Protein AF-A0A1I4C879-F1 (afdb_monomer)

Foldseek 3Di:
DDDDDPPPPPPVADPLNAPADPQWDWDDDDQKIWIAGVLRFKIWMWGWDDDDPAIWIAIWIWGDDSPDPDTFTFPPVSPDIHRDSNVNRVVSNVVNVVVVVPDSRPPGDTPPPD

Structure (mmCIF, N/CA/C/O backbone):
data_AF-A0A1I4C879-F1
#
_entry.id   AF-A0A1I4C879-F1
#
loop_
_atom_site.group_PDB
_atom_site.id
_atom_site.type_symbol
_atom_site.label_atom_id
_atom_site.label_alt_id
_atom_site.label_comp_id
_atom_site.label_asym_id
_atom_site.label_entity_id
_atom_site.label_seq_id
_atom_site.pdbx_PDB_ins_code
_atom_site.Cartn_x
_atom_site.Cartn_y
_atom_site.Cartn_z
_atom_site.occupancy
_atom_site.B_iso_or_equiv
_atom_site.auth_seq_id
_atom_site.auth_comp_id
_atom_site.auth_asym_id
_atom_site.auth_atom_id
_atom_site.pdbx_PDB_model_num
ATOM 1 N N . MET A 1 1 ? -6.543 -42.713 15.428 1.00 47.75 1 MET A N 1
ATOM 2 C CA . MET A 1 1 ? -5.516 -41.747 15.873 1.00 47.75 1 MET A CA 1
ATOM 3 C C . MET A 1 1 ? -4.678 -41.466 14.644 1.00 47.75 1 MET A C 1
ATOM 5 O O . MET A 1 1 ? -3.984 -42.374 14.225 1.00 47.75 1 MET A O 1
ATOM 9 N N . THR A 1 2 ? -4.838 -40.366 13.927 1.00 50.00 2 THR A N 1
ATOM 10 C CA . THR A 1 2 ? -5.174 -38.989 14.314 1.00 50.00 2 THR A CA 1
ATOM 11 C C . THR A 1 2 ? -6.251 -38.405 13.388 1.00 50.00 2 THR A C 1
ATOM 13 O O . THR A 1 2 ? -6.220 -38.616 12.180 1.00 50.00 2 THR A O 1
ATOM 16 N N . HIS A 1 3 ? -7.233 -37.721 1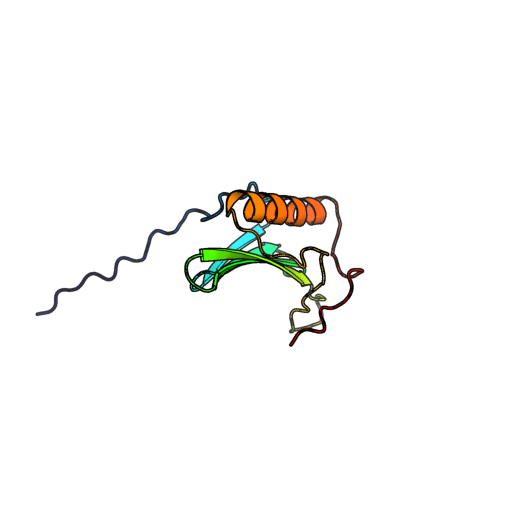3.979 1.00 44.81 3 HIS A N 1
ATOM 17 C CA . HIS A 1 3 ? -7.924 -36.613 13.321 1.00 44.81 3 HIS A CA 1
ATOM 18 C C . HIS A 1 3 ? -6.950 -35.428 13.321 1.00 44.81 3 HIS A C 1
ATOM 20 O O . HIS A 1 3 ? -6.195 -35.302 14.279 1.00 44.81 3 HIS A O 1
ATOM 26 N N . GLU A 1 4 ? -6.972 -34.595 12.288 1.00 45.75 4 GLU A N 1
ATOM 27 C CA . GLU A 1 4 ? -7.376 -33.184 12.386 1.00 45.75 4 GLU A CA 1
ATOM 28 C C . GLU A 1 4 ? -7.074 -32.492 11.054 1.00 45.75 4 GLU A C 1
ATOM 30 O O . GLU A 1 4 ? -5.946 -32.443 10.573 1.00 45.75 4 GLU A O 1
ATOM 35 N N . THR A 1 5 ? -8.166 -32.066 10.431 1.00 51.94 5 THR A N 1
ATOM 36 C CA . THR A 1 5 ? -8.272 -31.123 9.329 1.00 51.94 5 THR A CA 1
ATOM 37 C C . THR A 1 5 ? -7.435 -29.880 9.612 1.00 51.94 5 THR A C 1
ATOM 39 O O . THR A 1 5 ? -7.746 -29.166 10.558 1.00 51.94 5 THR A O 1
ATOM 42 N N . ASP A 1 6 ? -6.460 -29.577 8.761 1.00 43.03 6 ASP A N 1
ATOM 43 C CA . ASP A 1 6 ? -6.126 -28.183 8.486 1.00 43.03 6 ASP A CA 1
ATOM 44 C C . ASP A 1 6 ? -6.591 -27.938 7.059 1.00 43.03 6 ASP A C 1
ATOM 46 O O . ASP A 1 6 ? -6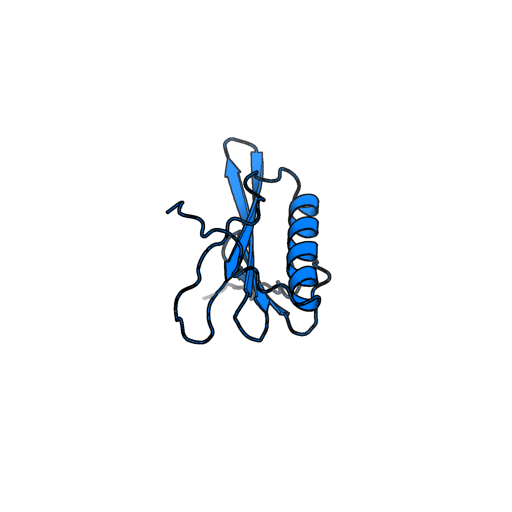.014 -28.421 6.080 1.00 43.03 6 ASP A O 1
ATOM 50 N N . ALA A 1 7 ? -7.788 -27.369 6.980 1.00 46.06 7 ALA A N 1
ATOM 51 C CA . ALA A 1 7 ? -8.338 -26.881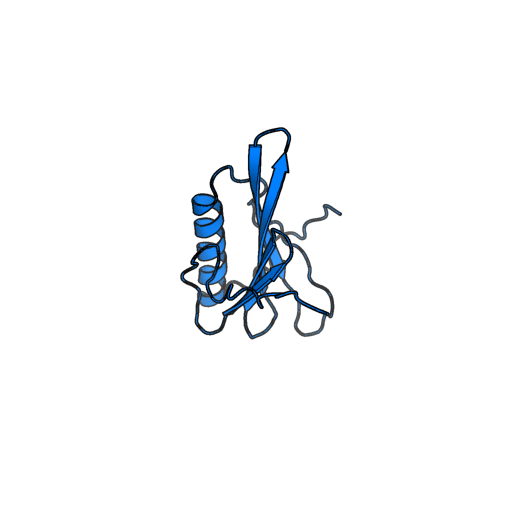 5.743 1.00 46.06 7 ALA A CA 1
ATOM 52 C C . ALA A 1 7 ? -7.312 -25.888 5.208 1.00 46.06 7 ALA A C 1
ATOM 54 O O . ALA A 1 7 ? -7.080 -24.864 5.843 1.00 46.06 7 ALA A O 1
ATOM 55 N N . ALA A 1 8 ? -6.703 -26.197 4.061 1.00 45.19 8 ALA A N 1
ATOM 56 C CA . ALA A 1 8 ? -6.159 -25.148 3.221 1.00 45.19 8 ALA A CA 1
ATOM 57 C C . ALA A 1 8 ? -7.286 -24.124 3.104 1.00 45.19 8 ALA A C 1
ATOM 59 O O . ALA A 1 8 ? -8.347 -24.443 2.568 1.00 45.19 8 ALA A O 1
ATOM 60 N N . ALA A 1 9 ? -7.124 -22.984 3.767 1.00 45.50 9 ALA A N 1
ATOM 61 C CA . ALA A 1 9 ? -8.086 -21.917 3.681 1.00 45.50 9 ALA A CA 1
ATOM 62 C C . ALA A 1 9 ? -8.149 -21.555 2.198 1.00 45.50 9 ALA A C 1
ATOM 64 O O . ALA A 1 9 ? -7.206 -20.982 1.657 1.00 45.50 9 ALA A O 1
ATOM 65 N N . ASP A 1 10 ? -9.231 -21.965 1.539 1.00 44.66 10 ASP A N 1
ATOM 66 C CA . ASP A 1 10 ? -9.715 -21.425 0.274 1.00 44.66 10 ASP A CA 1
ATOM 67 C C . ASP A 1 10 ? -10.029 -19.931 0.487 1.00 44.66 10 ASP A C 1
ATOM 69 O O . ASP A 1 10 ? -11.177 -19.498 0.489 1.00 44.66 10 ASP A O 1
ATOM 73 N N . ALA A 1 11 ? -8.995 -19.130 0.734 1.00 49.91 11 ALA A N 1
ATOM 74 C CA . ALA A 1 11 ? -9.019 -17.685 0.602 1.00 49.91 11 ALA A CA 1
ATOM 75 C C . ALA A 1 11 ? -8.520 -17.367 -0.814 1.00 49.91 11 ALA A C 1
ATOM 77 O O . ALA A 1 11 ? -7.434 -16.830 -1.005 1.00 49.91 11 ALA A O 1
ATOM 78 N N . THR A 1 12 ? -9.264 -17.827 -1.823 1.00 56.38 12 THR A N 1
ATOM 79 C CA . THR A 1 12 ? -8.953 -17.590 -3.247 1.00 56.38 12 THR A CA 1
ATOM 80 C C . THR A 1 12 ? -9.606 -16.310 -3.776 1.00 56.38 12 THR A C 1
ATOM 82 O O . THR A 1 12 ? -9.508 -16.022 -4.963 1.00 56.38 12 THR A O 1
ATOM 85 N N . ASP A 1 13 ? -10.247 -15.535 -2.899 1.00 79.19 13 ASP A N 1
ATOM 86 C CA . ASP A 1 13 ? -10.806 -14.224 -3.212 1.00 79.19 13 ASP A CA 1
ATOM 87 C C . ASP A 1 13 ? -9.987 -13.120 -2.544 1.00 79.19 13 ASP A C 1
ATOM 89 O O . ASP A 1 13 ? -9.386 -13.309 -1.481 1.00 79.19 13 ASP A O 1
ATOM 93 N N . ASP A 1 14 ? -9.914 -11.982 -3.222 1.00 85.94 14 ASP A N 1
ATOM 94 C CA . ASP A 1 14 ? -9.289 -10.776 -2.702 1.00 85.94 14 ASP A CA 1
ATOM 95 C C . ASP A 1 14 ? -10.136 -10.238 -1.538 1.00 85.94 14 ASP A C 1
ATOM 97 O O . ASP A 1 14 ? -11.315 -9.943 -1.736 1.00 85.94 14 ASP A O 1
ATOM 101 N N . PRO A 1 15 ? -9.576 -10.101 -0.322 1.00 90.19 15 PRO A N 1
ATOM 102 C CA . PRO A 1 15 ? -10.323 -9.634 0.846 1.00 90.19 15 PRO A CA 1
ATOM 103 C C . PRO A 1 15 ? -10.869 -8.206 0.718 1.00 90.19 15 PRO A C 1
ATOM 105 O O . PRO A 1 15 ? -11.792 -7.862 1.456 1.00 90.19 15 PRO A O 1
ATOM 108 N N . TYR A 1 16 ? -10.314 -7.387 -0.177 1.00 90.44 16 TYR A N 1
ATOM 109 C CA . TYR A 1 16 ? -10.798 -6.034 -0.451 1.00 90.44 16 TYR A CA 1
ATOM 110 C C . TYR A 1 16 ? -11.481 -5.908 -1.818 1.00 90.44 16 TYR A C 1
ATOM 112 O O . TYR A 1 16 ? -11.908 -4.807 -2.152 1.00 90.44 16 TYR A O 1
ATOM 120 N N . ASP A 1 17 ? -11.603 -7.013 -2.568 1.00 90.62 17 ASP A N 1
ATOM 121 C CA . ASP A 1 17 ? -12.244 -7.090 -3.889 1.00 90.62 17 ASP A CA 1
ATOM 122 C C . ASP A 1 17 ? -11.827 -5.942 -4.827 1.00 90.62 17 ASP A C 1
ATOM 124 O O . ASP A 1 17 ? -12.666 -5.301 -5.458 1.00 90.62 17 ASP A O 1
ATOM 128 N N . LEU A 1 18 ? -10.522 -5.635 -4.880 1.00 89.00 18 LEU A N 1
ATOM 129 C CA . LEU A 1 18 ? -10.028 -4.543 -5.714 1.00 89.00 18 LEU A CA 1
ATOM 130 C C . LEU A 1 18 ? -10.261 -4.877 -7.185 1.00 89.00 18 LEU A C 1
ATOM 132 O O . LEU A 1 18 ? -9.913 -5.974 -7.643 1.00 89.00 18 LEU A O 1
ATOM 136 N N . ASN A 1 19 ? -10.739 -3.899 -7.957 1.00 88.06 19 ASN A N 1
ATOM 137 C CA . ASN A 1 19 ? -10.776 -3.977 -9.412 1.00 88.06 19 ASN A CA 1
ATOM 138 C C . ASN A 1 19 ? -9.362 -3.790 -9.983 1.00 88.06 19 ASN A C 1
ATOM 140 O O . ASN A 1 19 ? -9.042 -2.796 -10.631 1.00 88.06 19 ASN A O 1
ATOM 144 N N . ARG A 1 20 ? -8.489 -4.754 -9.687 1.00 83.69 20 ARG A N 1
ATOM 145 C CA . ARG A 1 20 ? -7.082 -4.721 -10.068 1.00 83.69 20 ARG A CA 1
ATOM 146 C C . ARG A 1 20 ? -6.873 -5.160 -11.525 1.00 83.69 20 ARG A C 1
ATOM 148 O O . ARG A 1 20 ? -7.620 -6.004 -12.034 1.00 83.69 20 ARG A O 1
ATOM 155 N N . PRO A 1 21 ? -5.810 -4.673 -12.174 1.00 85.06 21 PRO A N 1
ATOM 156 C CA . PRO A 1 21 ? -5.413 -5.112 -13.500 1.00 85.06 21 PRO A CA 1
ATOM 157 C C . PRO A 1 21 ? -4.985 -6.577 -13.499 1.00 85.06 21 PRO A C 1
ATOM 159 O O . PRO A 1 21 ? -4.612 -7.136 -12.467 1.00 85.06 21 PRO A O 1
ATOM 162 N N . ASN A 1 22 ? -4.991 -7.203 -14.677 1.00 82.56 22 ASN A N 1
ATOM 163 C CA . ASN A 1 22 ? -4.613 -8.616 -14.800 1.00 82.56 22 ASN A CA 1
ATOM 164 C C . ASN A 1 22 ? -3.129 -8.863 -14.493 1.00 82.56 22 ASN A C 1
ATOM 166 O O . ASN A 1 22 ? -2.788 -9.957 -14.055 1.00 82.56 22 ASN A O 1
ATOM 170 N N . ASP A 1 23 ? -2.280 -7.855 -14.701 1.00 89.00 23 ASP A N 1
ATOM 171 C CA . ASP A 1 23 ? -0.831 -7.897 -14.462 1.00 89.00 23 ASP A CA 1
ATOM 172 C C . ASP A 1 23 ? -0.475 -7.589 -12.991 1.00 89.00 23 ASP A C 1
ATOM 174 O O . ASP A 1 23 ? 0.626 -7.132 -12.680 1.00 89.00 23 ASP A O 1
ATOM 178 N N . TRP A 1 24 ? -1.436 -7.778 -12.077 1.00 93.31 24 TRP A N 1
ATOM 179 C CA . TRP A 1 24 ? -1.258 -7.630 -10.638 1.00 93.31 24 TRP A CA 1
ATOM 180 C C . TRP A 1 24 ? -1.621 -8.910 -9.897 1.00 93.31 24 TRP A C 1
ATOM 182 O O . TRP A 1 24 ? -2.668 -9.533 -10.099 1.00 93.31 24 TRP A O 1
ATOM 192 N N . SER A 1 25 ? -0.770 -9.249 -8.941 1.00 92.62 25 SER A N 1
ATOM 193 C CA . SER A 1 25 ? -0.989 -10.328 -7.989 1.00 92.62 25 SER A CA 1
ATOM 194 C C . SER A 1 25 ? -1.272 -9.764 -6.600 1.00 92.62 25 SER A C 1
ATOM 196 O O . SER A 1 25 ? -0.988 -8.599 -6.313 1.00 92.62 25 SER A O 1
ATOM 198 N N . TYR A 1 26 ? -1.844 -10.590 -5.726 1.00 94.31 26 TYR A N 1
ATOM 199 C CA . TYR A 1 26 ? -2.002 -10.247 -4.320 1.00 94.31 26 TYR A CA 1
ATOM 200 C C . TYR A 1 26 ? -1.586 -11.409 -3.421 1.00 94.31 26 TYR A C 1
ATOM 202 O O . TYR A 1 26 ? -1.700 -12.581 -3.786 1.00 94.31 26 TYR A O 1
ATOM 210 N N . ALA A 1 27 ? -1.110 -11.069 -2.231 1.00 92.94 27 ALA A N 1
ATOM 211 C CA . ALA A 1 27 ? -0.790 -12.007 -1.170 1.00 92.94 27 ALA A CA 1
ATOM 212 C C . ALA A 1 27 ? -1.387 -11.516 0.148 1.00 92.94 27 ALA A C 1
ATOM 214 O O . ALA A 1 27 ? -1.353 -10.323 0.453 1.00 92.94 27 ALA A O 1
ATOM 215 N N . VAL A 1 28 ? -1.912 -12.449 0.938 1.00 92.31 28 VAL A N 1
ATOM 216 C CA . VAL A 1 28 ? -2.471 -12.183 2.266 1.00 92.31 28 VAL A CA 1
ATOM 217 C C . VAL A 1 28 ? -1.520 -12.749 3.318 1.00 92.31 28 VAL A C 1
ATOM 219 O O . VAL A 1 28 ? -1.144 -13.918 3.244 1.00 92.31 28 VAL A O 1
ATOM 222 N N . ASP A 1 29 ? -1.142 -11.927 4.293 1.00 87.56 29 ASP A N 1
ATOM 223 C CA . ASP A 1 29 ? -0.240 -12.262 5.396 1.00 87.56 29 ASP A CA 1
ATOM 224 C C . ASP A 1 29 ? -0.734 -11.600 6.692 1.00 87.56 29 ASP A C 1
ATOM 226 O O . ASP A 1 29 ? -0.690 -10.383 6.814 1.00 87.56 29 ASP A O 1
ATOM 230 N N . ASP A 1 30 ? -1.261 -12.393 7.629 1.00 83.81 30 ASP A N 1
ATOM 231 C CA . ASP A 1 30 ? -1.675 -12.009 8.997 1.00 83.81 30 ASP A CA 1
ATOM 232 C C . ASP A 1 30 ? -2.211 -10.563 9.169 1.00 83.81 30 ASP A C 1
ATOM 234 O O . ASP A 1 30 ? -1.620 -9.720 9.842 1.00 83.81 30 ASP A O 1
ATOM 238 N N . GLY A 1 31 ? -3.350 -10.255 8.533 1.00 85.06 31 GLY A N 1
ATOM 239 C CA . GLY A 1 31 ? -3.992 -8.930 8.616 1.00 85.06 31 GLY A CA 1
ATOM 240 C C . GLY A 1 31 ? -3.415 -7.875 7.665 1.00 85.06 31 GLY A C 1
ATOM 241 O O . GLY A 1 31 ? -3.851 -6.725 7.671 1.00 85.06 31 GLY A O 1
ATOM 242 N N . ARG A 1 32 ? -2.463 -8.253 6.813 1.00 92.44 32 ARG A N 1
ATOM 243 C CA . ARG A 1 32 ? -1.933 -7.450 5.715 1.00 92.44 32 ARG A CA 1
ATOM 244 C C . ARG A 1 32 ? -2.250 -8.100 4.378 1.00 92.44 32 ARG A C 1
ATOM 246 O O . ARG A 1 32 ? -2.148 -9.310 4.211 1.00 92.44 32 ARG A O 1
ATOM 253 N N . VAL A 1 33 ? -2.576 -7.270 3.402 1.00 95.00 33 VAL A N 1
ATOM 254 C CA . VAL A 1 33 ? -2.767 -7.668 2.011 1.00 95.00 33 VAL A CA 1
ATOM 255 C C . VAL A 1 33 ? -1.825 -6.836 1.170 1.00 95.00 33 VAL A C 1
ATOM 257 O O . VAL A 1 33 ? -1.777 -5.615 1.316 1.00 95.00 33 VAL A O 1
ATOM 260 N N . VAL A 1 34 ? -1.018 -7.498 0.352 1.00 95.06 34 VAL A N 1
ATOM 261 C CA . VAL A 1 34 ? -0.013 -6.873 -0.506 1.00 95.06 34 VAL A CA 1
ATOM 262 C C . VAL A 1 34 ? -0.392 -7.146 -1.946 1.00 95.06 34 VAL A C 1
ATOM 264 O O . VAL A 1 34 ? -0.437 -8.302 -2.347 1.00 95.06 34 VAL A O 1
ATOM 267 N N . TYR A 1 35 ? -0.620 -6.084 -2.700 1.00 94.62 35 TYR A N 1
ATOM 268 C CA . TYR A 1 35 ? -0.772 -6.085 -4.145 1.00 94.62 35 TYR A CA 1
ATOM 269 C C . TYR A 1 35 ? 0.571 -5.743 -4.773 1.00 94.62 35 TYR A C 1
ATOM 271 O O . TYR A 1 35 ? 1.255 -4.824 -4.319 1.00 94.62 35 TYR A O 1
ATOM 279 N N . GLU A 1 36 ? 0.957 -6.483 -5.800 1.00 94.69 36 GLU A N 1
ATOM 280 C CA . GLU A 1 36 ? 2.234 -6.333 -6.491 1.00 94.69 36 GLU A CA 1
ATOM 281 C C . GLU A 1 36 ? 2.015 -6.442 -7.993 1.00 94.69 36 GLU A C 1
ATOM 283 O O . GLU A 1 36 ? 1.339 -7.369 -8.446 1.00 94.69 36 GLU A O 1
ATOM 288 N N . ASN A 1 37 ? 2.596 -5.512 -8.749 1.00 93.25 37 ASN A N 1
ATOM 289 C CA . ASN A 1 37 ? 2.599 -5.596 -10.204 1.00 93.25 37 ASN A CA 1
ATOM 290 C C . ASN A 1 37 ? 3.567 -6.687 -10.691 1.00 93.25 37 ASN A C 1
ATOM 292 O O . ASN A 1 37 ? 4.560 -6.989 -10.029 1.00 93.25 37 ASN A O 1
ATOM 296 N N . ASP A 1 38 ? 3.323 -7.247 -11.871 1.00 91.38 38 ASP A N 1
ATOM 297 C CA . ASP A 1 38 ? 4.120 -8.352 -12.423 1.00 91.38 38 ASP A CA 1
ATOM 298 C C . ASP A 1 38 ? 5.594 -7.990 -12.675 1.00 91.38 38 ASP A C 1
ATOM 300 O O . ASP A 1 38 ? 6.473 -8.846 -12.546 1.00 91.38 38 ASP A O 1
ATOM 304 N N . ASP A 1 39 ? 5.893 -6.718 -12.964 1.00 87.94 39 ASP A N 1
ATOM 305 C CA . ASP A 1 39 ? 7.275 -6.229 -13.082 1.00 87.94 39 ASP A CA 1
ATOM 306 C C . ASP A 1 39 ? 7.996 -6.152 -11.722 1.00 87.94 39 ASP A C 1
ATOM 308 O O . ASP A 1 39 ? 9.213 -5.963 -11.663 1.00 87.94 39 ASP A O 1
ATOM 312 N N . ALA A 1 40 ? 7.260 -6.315 -10.618 1.00 88.56 40 ALA A N 1
ATOM 313 C CA . ALA A 1 40 ? 7.747 -6.256 -9.248 1.00 88.56 40 ALA A CA 1
ATOM 314 C C . ALA A 1 40 ? 8.528 -4.961 -8.953 1.00 88.56 40 ALA A C 1
ATOM 316 O O . ALA A 1 40 ? 9.580 -4.977 -8.295 1.00 88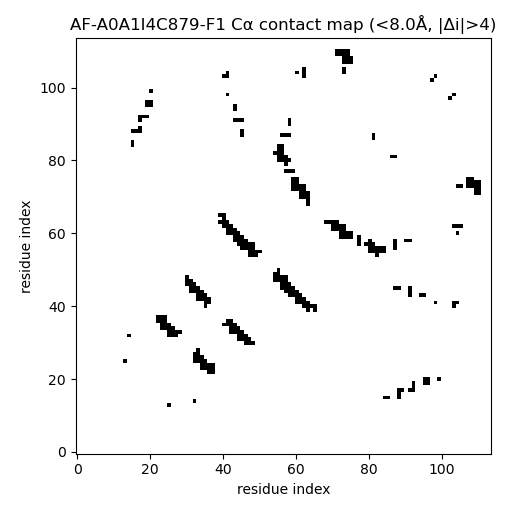.56 40 ALA A O 1
ATOM 317 N N . THR A 1 41 ? 7.990 -3.841 -9.436 1.00 91.44 41 THR A N 1
ATOM 318 C CA . THR A 1 41 ? 8.509 -2.479 -9.245 1.00 91.44 41 THR A CA 1
ATOM 319 C C . THR A 1 41 ? 7.659 -1.668 -8.274 1.00 91.44 41 THR A C 1
ATOM 321 O O . THR A 1 41 ? 8.193 -0.814 -7.568 1.00 91.44 41 THR A O 1
ATOM 324 N N . VAL A 1 42 ? 6.360 -1.965 -8.167 1.00 93.50 42 VAL A N 1
ATOM 325 C CA . VAL A 1 42 ? 5.418 -1.289 -7.270 1.00 93.50 42 VAL A CA 1
ATOM 326 C C . VAL A 1 42 ? 4.657 -2.311 -6.431 1.00 93.50 42 VAL A C 1
ATOM 328 O O . VAL A 1 42 ? 4.175 -3.335 -6.915 1.00 93.50 42 VAL A O 1
ATOM 331 N N . ARG A 1 43 ? 4.525 -2.006 -5.140 1.00 94.62 43 ARG A N 1
ATOM 332 C CA . ARG A 1 43 ? 3.647 -2.708 -4.208 1.00 94.62 43 ARG A CA 1
ATOM 333 C C . ARG A 1 43 ? 2.730 -1.732 -3.509 1.00 94.62 43 ARG A C 1
ATOM 335 O O . ARG A 1 43 ? 3.186 -0.723 -2.977 1.00 94.62 43 ARG A O 1
ATOM 342 N N . VAL A 1 44 ? 1.464 -2.096 -3.411 1.00 93.62 44 VAL A N 1
ATOM 343 C CA . VAL A 1 44 ? 0.485 -1.418 -2.565 1.00 93.62 44 VAL A CA 1
ATOM 344 C C . VAL A 1 44 ? 0.103 -2.386 -1.462 1.00 93.62 44 VAL A C 1
ATOM 346 O O . VAL A 1 44 ? -0.162 -3.550 -1.737 1.00 93.62 44 VAL A O 1
ATOM 349 N N . SER A 1 45 ? 0.095 -1.962 -0.202 1.00 93.88 45 SER A N 1
ATOM 350 C CA . SER A 1 45 ? -0.369 -2.840 0.872 1.00 93.88 45 SER A CA 1
ATOM 351 C C . SER A 1 45 ? -1.388 -2.185 1.772 1.00 93.88 45 SER A C 1
ATOM 353 O O . SER A 1 45 ? -1.159 -1.074 2.244 1.00 93.88 45 SER A O 1
ATOM 355 N N . ILE A 1 46 ? -2.443 -2.930 2.075 1.00 94.25 46 ILE A N 1
ATOM 356 C CA . ILE A 1 46 ? -3.436 -2.586 3.083 1.00 94.25 46 ILE A CA 1
ATOM 357 C C . ILE A 1 46 ? -3.108 -3.403 4.331 1.00 94.25 46 ILE A C 1
ATOM 359 O O . ILE A 1 46 ? -3.003 -4.624 4.258 1.00 94.25 46 ILE A O 1
ATOM 363 N N . THR A 1 47 ? -2.920 -2.748 5.474 1.00 93.31 47 THR A N 1
ATOM 364 C CA . THR A 1 47 ? -2.702 -3.437 6.758 1.00 93.31 47 THR A CA 1
ATOM 365 C C . THR A 1 47 ? -3.792 -3.040 7.720 1.00 93.31 47 THR A C 1
ATOM 367 O O . THR A 1 47 ? -3.956 -1.861 8.036 1.00 93.31 47 THR A O 1
ATOM 370 N N . GLU A 1 48 ? -4.497 -4.045 8.212 1.00 93.25 48 GLU A N 1
ATOM 371 C CA . GLU A 1 48 ? -5.403 -3.938 9.334 1.00 93.25 48 GLU A CA 1
ATOM 372 C C . GLU A 1 48 ? -4.611 -3.898 10.643 1.00 93.25 48 GLU A C 1
ATOM 374 O O . GLU A 1 48 ? -3.719 -4.709 10.896 1.00 93.25 48 GLU A O 1
ATOM 379 N N . PHE A 1 49 ? -4.950 -2.957 11.516 1.00 90.88 49 PHE A N 1
ATOM 380 C CA . PHE A 1 49 ? -4.414 -2.922 12.864 1.00 90.88 49 PHE A CA 1
ATOM 381 C C . PHE A 1 49 ? -5.461 -2.440 13.860 1.00 90.88 49 PHE A C 1
ATOM 383 O O . PHE A 1 49 ? -6.299 -1.581 13.591 1.00 90.88 49 PHE A O 1
ATOM 390 N N . SER A 1 50 ? -5.389 -2.978 15.071 1.00 91.44 50 SER A N 1
ATOM 391 C CA . SER A 1 50 ? -6.258 -2.563 16.168 1.00 91.44 50 SER A CA 1
ATOM 392 C C . SER A 1 50 ? -5.568 -1.519 17.037 1.00 91.44 50 SER A C 1
ATOM 394 O O . SER A 1 50 ? -4.439 -1.710 17.491 1.00 91.44 50 SER A O 1
ATOM 396 N N . ARG A 1 51 ? -6.273 -0.431 17.352 1.00 86.81 51 ARG A N 1
ATOM 397 C CA . ARG A 1 51 ? -5.836 0.556 18.345 1.00 86.81 51 ARG A CA 1
ATOM 398 C C . ARG A 1 51 ? -6.965 0.805 19.341 1.00 86.81 51 ARG A C 1
ATOM 400 O O . ARG A 1 51 ? -8.036 1.295 18.996 1.00 86.81 51 ARG A O 1
ATOM 407 N N . HIS A 1 52 ? -6.708 0.494 20.610 1.00 90.06 52 HIS A N 1
ATOM 408 C CA . HIS A 1 52 ? -7.727 0.458 21.667 1.00 90.06 52 HIS A CA 1
ATOM 409 C C . HIS A 1 52 ? -8.860 -0.540 21.355 1.00 90.06 52 HIS A C 1
ATOM 411 O O . HIS A 1 52 ? -8.612 -1.739 21.354 1.00 90.06 52 HIS A O 1
ATOM 417 N N . LEU A 1 53 ? -10.090 -0.059 21.140 1.00 92.25 53 LEU A N 1
ATOM 418 C CA . LEU A 1 53 ? -11.290 -0.862 20.852 1.00 92.25 53 LEU A CA 1
ATOM 419 C C . LEU A 1 53 ? -11.795 -0.643 19.416 1.00 92.25 53 LEU A C 1
ATOM 421 O O . LEU A 1 53 ? -12.973 -0.852 19.139 1.00 92.25 53 LEU A O 1
ATOM 425 N N . GLN A 1 54 ? -10.937 -0.129 18.536 1.00 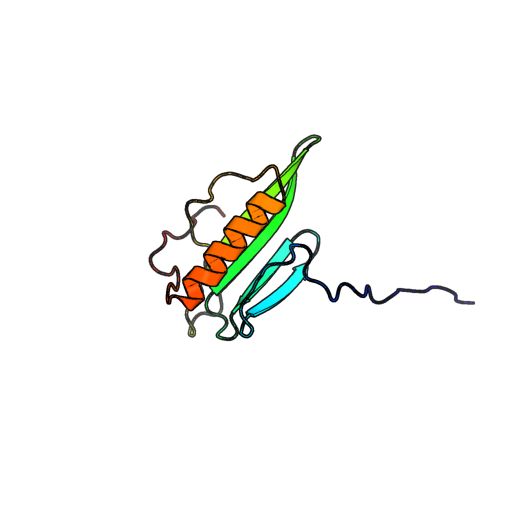91.81 54 GLN A N 1
ATOM 426 C CA . GLN A 1 54 ? -11.271 0.193 17.153 1.00 91.81 54 GLN A CA 1
ATOM 427 C C . GLN A 1 54 ? -10.236 -0.430 16.219 1.00 91.81 54 GLN A C 1
ATOM 429 O O . GLN A 1 54 ? -9.048 -0.489 16.553 1.00 91.81 54 GLN A O 1
ATOM 434 N N . VAL A 1 55 ? -10.717 -0.890 15.070 1.00 92.38 55 VAL A N 1
ATOM 435 C CA . VAL A 1 55 ? -9.904 -1.386 13.960 1.00 92.38 55 VAL A CA 1
ATOM 436 C C . VAL A 1 55 ? -9.677 -0.235 12.988 1.00 92.38 55 VAL A C 1
ATOM 438 O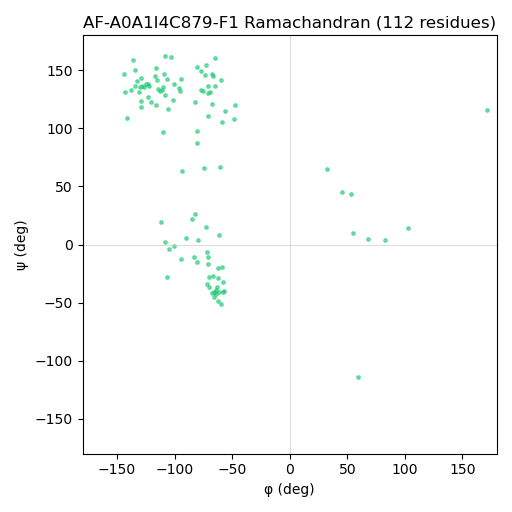 O . VAL A 1 55 ? -10.550 0.617 12.811 1.00 92.38 55 VAL A O 1
ATOM 441 N N . TYR A 1 56 ? -8.480 -0.194 12.424 1.00 92.50 56 TYR A N 1
ATOM 442 C CA . TYR A 1 56 ? -8.038 0.794 11.461 1.00 92.50 56 TYR A CA 1
ATOM 443 C C . TYR A 1 56 ? -7.296 0.098 10.329 1.00 92.50 56 TYR A C 1
ATOM 445 O O . TYR A 1 56 ? -6.746 -0.987 10.513 1.00 92.50 56 TYR A O 1
ATOM 453 N N . TRP A 1 57 ? -7.221 0.776 9.192 1.00 94.12 57 TRP A N 1
ATOM 454 C CA . TRP A 1 57 ? -6.452 0.327 8.042 1.00 94.12 57 TRP A CA 1
ATOM 455 C C . TRP A 1 57 ? -5.445 1.402 7.658 1.00 94.12 57 TRP A C 1
ATOM 457 O O . TRP A 1 57 ? -5.759 2.591 7.695 1.00 94.12 57 TRP A O 1
ATOM 467 N N . TRP A 1 58 ? -4.222 1.007 7.320 1.00 92.25 58 TRP A N 1
ATOM 468 C CA . TRP A 1 58 ? -3.307 1.880 6.581 1.00 92.25 58 TRP A CA 1
ATOM 469 C C . TRP A 1 58 ? -3.256 1.442 5.121 1.00 92.25 58 TRP A C 1
ATOM 471 O O . TRP A 1 58 ? -3.608 0.303 4.807 1.00 92.25 58 TRP A O 1
ATOM 481 N N . VAL A 1 59 ? -2.802 2.326 4.243 1.00 92.50 59 VAL A N 1
ATOM 482 C CA . VAL A 1 59 ? -2.443 1.971 2.872 1.00 92.50 59 VAL A CA 1
ATOM 483 C C . VAL A 1 59 ? -1.053 2.526 2.616 1.00 92.50 59 VAL A C 1
ATOM 485 O O . VAL A 1 59 ? -0.813 3.720 2.783 1.00 92.50 59 VAL A O 1
ATOM 488 N N . ASP A 1 60 ? -0.141 1.644 2.238 1.00 92.12 60 ASP A N 1
ATOM 489 C CA . ASP A 1 60 ? 1.249 1.975 1.961 1.00 92.12 60 ASP A CA 1
ATOM 490 C C . ASP A 1 60 ? 1.593 1.685 0.506 1.00 92.12 60 ASP A C 1
ATOM 492 O O . ASP A 1 60 ? 1.166 0.668 -0.042 1.00 92.12 60 ASP A O 1
ATOM 496 N N . VAL A 1 61 ? 2.454 2.523 -0.070 1.00 92.75 61 VAL A N 1
ATOM 497 C CA . VAL A 1 61 ? 3.076 2.291 -1.376 1.00 92.75 61 VAL A CA 1
ATOM 498 C C . VAL A 1 61 ? 4.552 1.995 -1.170 1.00 92.75 61 VAL A C 1
ATOM 500 O O . VAL A 1 61 ? 5.239 2.682 -0.411 1.00 92.75 61 VAL A O 1
ATOM 503 N N . PHE A 1 62 ? 5.056 0.983 -1.860 1.00 92.25 62 PHE A N 1
ATOM 504 C CA . PHE A 1 62 ? 6.469 0.664 -1.928 1.00 92.25 62 PHE A CA 1
ATOM 505 C C . PHE A 1 62 ? 6.896 0.626 -3.383 1.00 92.25 62 PHE A C 1
ATOM 507 O O . PHE A 1 62 ? 6.210 0.051 -4.220 1.00 92.25 62 PHE A O 1
ATOM 514 N N . THR A 1 63 ? 8.061 1.187 -3.659 1.00 92.69 63 THR A N 1
ATOM 515 C CA . THR A 1 63 ? 8.697 1.100 -4.971 1.00 92.69 63 THR A CA 1
ATOM 516 C C . THR A 1 63 ? 10.003 0.351 -4.839 1.00 92.69 63 THR A C 1
ATOM 518 O O . THR A 1 63 ? 10.667 0.432 -3.799 1.00 92.69 63 THR A O 1
ATOM 521 N N . ARG A 1 64 ? 10.419 -0.305 -5.906 1.00 90.44 64 ARG A N 1
ATOM 522 C CA . ARG A 1 64 ? 11.718 -0.947 -6.007 1.00 90.44 64 ARG A CA 1
ATOM 523 C C . ARG A 1 64 ? 12.235 -0.773 -7.426 1.00 90.44 64 ARG A C 1
ATOM 525 O O . ARG A 1 64 ? 11.507 -1.037 -8.377 1.00 90.44 64 ARG A O 1
ATOM 532 N N . ASP A 1 65 ? 13.483 -0.343 -7.547 1.00 84.75 65 ASP A N 1
ATOM 533 C CA . ASP A 1 65 ? 14.199 -0.385 -8.818 1.00 84.75 65 ASP A CA 1
ATOM 534 C C . ASP A 1 65 ? 14.454 -1.842 -9.222 1.00 84.75 65 ASP A C 1
ATOM 536 O O . ASP A 1 65 ? 14.731 -2.688 -8.373 1.00 84.75 65 ASP A O 1
ATOM 540 N N . ASP A 1 66 ? 14.449 -2.146 -10.519 1.00 73.62 66 ASP A N 1
ATOM 541 C CA . ASP A 1 66 ? 14.711 -3.500 -11.036 1.00 73.62 66 ASP A CA 1
ATOM 542 C C . ASP A 1 66 ? 16.095 -4.046 -10.628 1.00 73.62 66 ASP A C 1
ATOM 544 O O . ASP A 1 66 ? 16.342 -5.254 -10.638 1.00 73.62 66 ASP A O 1
ATOM 548 N N . THR A 1 67 ? 16.994 -3.141 -10.236 1.00 76.19 67 THR A N 1
ATOM 549 C CA . THR A 1 67 ? 18.354 -3.441 -9.785 1.00 76.19 67 THR A CA 1
ATOM 550 C C . THR A 1 67 ? 18.499 -3.566 -8.267 1.00 76.19 67 THR A C 1
ATOM 552 O O . THR A 1 67 ? 19.537 -4.044 -7.800 1.00 76.19 67 THR A O 1
ATOM 555 N N . GLU A 1 68 ? 17.490 -3.161 -7.492 1.00 78.31 68 GLU A N 1
ATOM 556 C CA . GLU A 1 68 ? 17.527 -3.183 -6.032 1.00 78.31 68 GLU A CA 1
ATOM 557 C C . GLU A 1 68 ? 16.775 -4.392 -5.467 1.00 78.31 68 GLU A C 1
ATOM 559 O O . GLU A 1 68 ? 15.680 -4.749 -5.890 1.00 78.31 68 GLU A O 1
ATOM 564 N N . GLU A 1 69 ? 17.348 -5.034 -4.449 1.00 79.31 69 GLU A N 1
ATOM 565 C CA . GLU A 1 69 ? 16.704 -6.169 -3.772 1.00 79.31 69 GLU A CA 1
ATOM 566 C C . GLU A 1 69 ? 15.707 -5.712 -2.691 1.00 79.31 69 GLU A C 1
ATOM 568 O O . GLU A 1 69 ? 14.931 -6.516 -2.169 1.00 79.31 69 GLU A O 1
ATOM 573 N N . THR A 1 70 ? 15.714 -4.422 -2.343 1.00 87.81 70 THR A N 1
ATOM 574 C CA . THR A 1 70 ? 14.987 -3.862 -1.200 1.00 87.81 70 THR A CA 1
ATOM 575 C C . THR A 1 70 ? 13.832 -2.969 -1.623 1.00 87.81 70 THR A C 1
ATOM 577 O O . THR A 1 70 ? 13.997 -2.058 -2.425 1.00 87.81 70 THR A O 1
ATOM 580 N N . TRP A 1 71 ? 12.671 -3.185 -1.010 1.00 90.69 71 TRP A N 1
ATOM 581 C CA . TRP A 1 71 ? 11.506 -2.320 -1.175 1.00 90.69 71 TRP A CA 1
ATOM 582 C C . TRP A 1 71 ? 11.663 -1.018 -0.395 1.00 90.69 71 TRP A C 1
ATOM 584 O O . TRP A 1 71 ? 11.962 -1.035 0.800 1.00 90.69 71 TRP A O 1
ATOM 594 N N . THR A 1 72 ? 11.388 0.100 -1.060 1.00 90.38 72 THR A N 1
ATOM 595 C CA . THR A 1 72 ? 11.430 1.439 -0.473 1.00 90.38 72 THR A CA 1
ATOM 596 C C . THR A 1 72 ? 10.011 1.942 -0.252 1.00 90.38 72 THR A C 1
ATOM 598 O O . THR A 1 72 ? 9.264 2.133 -1.209 1.00 90.38 72 THR A O 1
ATOM 601 N N . LYS A 1 73 ? 9.631 2.176 1.009 1.00 90.00 73 LYS A N 1
ATOM 602 C CA . LYS A 1 73 ? 8.325 2.754 1.357 1.00 90.00 73 LYS A CA 1
ATOM 603 C C . LYS A 1 73 ? 8.254 4.217 0.914 1.00 90.00 73 LYS A C 1
ATOM 605 O O . LYS A 1 73 ? 9.145 5.005 1.236 1.00 90.00 73 LYS A O 1
ATOM 610 N N . ARG A 1 74 ? 7.181 4.593 0.224 1.00 88.38 74 ARG A N 1
ATOM 611 C CA . ARG A 1 74 ? 6.913 5.953 -0.251 1.00 88.38 74 ARG A CA 1
ATOM 612 C C . ARG A 1 74 ? 5.820 6.619 0.573 1.00 88.38 74 ARG A C 1
ATOM 614 O O . ARG A 1 74 ? 4.846 5.987 0.977 1.00 88.38 74 ARG A O 1
ATOM 621 N N . GLU A 1 75 ? 5.974 7.913 0.819 1.00 82.56 75 GLU A N 1
ATOM 622 C CA . GLU A 1 75 ? 4.942 8.742 1.434 1.00 82.56 75 GLU A CA 1
ATOM 623 C C . GLU A 1 75 ? 3.921 9.143 0.367 1.00 82.56 75 GLU A C 1
ATOM 625 O O . GLU A 1 75 ? 4.015 10.206 -0.242 1.00 82.56 75 GLU A O 1
ATOM 630 N N . ALA A 1 76 ? 2.906 8.306 0.156 1.00 68.50 76 ALA A N 1
ATOM 631 C CA . ALA A 1 76 ? 1.828 8.583 -0.797 1.00 68.50 76 ALA A CA 1
ATOM 632 C C . ALA A 1 76 ? 0.835 9.671 -0.329 1.00 68.50 76 ALA A C 1
ATOM 634 O O . ALA A 1 76 ? -0.274 9.776 -0.839 1.00 68.50 76 ALA A O 1
ATOM 635 N N . GLY A 1 77 ? 1.186 10.465 0.691 1.00 60.72 77 GLY A N 1
ATOM 636 C CA . GLY A 1 77 ? 0.275 11.442 1.300 1.00 60.72 77 GLY A CA 1
ATOM 637 C C . GLY A 1 77 ? -0.900 10.817 2.064 1.00 60.72 77 GLY A C 1
ATOM 638 O O . GLY A 1 77 ? -1.728 11.544 2.602 1.00 60.72 77 GLY A O 1
ATOM 639 N N . LEU A 1 78 ? -0.937 9.488 2.180 1.00 63.69 78 LEU A N 1
ATOM 640 C CA . LEU A 1 78 ? -1.958 8.703 2.880 1.00 63.69 78 LEU A CA 1
ATOM 641 C C . LEU A 1 78 ? -1.719 8.635 4.393 1.00 63.69 78 LEU A C 1
ATOM 643 O O . LEU A 1 78 ? -2.112 7.673 5.037 1.00 63.69 78 LEU A O 1
ATOM 647 N N . GLY A 1 79 ? -1.035 9.631 4.966 1.00 56.44 79 GLY A N 1
ATOM 648 C CA . GLY A 1 79 ? -0.524 9.642 6.346 1.00 56.44 79 GLY A CA 1
ATOM 649 C C . GLY A 1 79 ? -1.576 9.544 7.460 1.00 56.44 79 GLY A C 1
ATOM 650 O O . GLY A 1 79 ? -1.230 9.689 8.632 1.00 56.44 79 GLY A O 1
ATOM 651 N N . ASP A 1 80 ? -2.833 9.284 7.110 1.00 71.38 80 ASP A N 1
ATOM 652 C CA . ASP A 1 80 ? -3.944 9.042 8.006 1.00 71.38 80 ASP A CA 1
ATOM 653 C C . ASP A 1 80 ? -4.443 7.599 7.864 1.00 71.38 80 ASP A C 1
ATOM 655 O O . ASP A 1 80 ? -4.668 7.078 6.777 1.00 71.38 80 ASP A O 1
ATOM 659 N N . SER A 1 81 ? -4.653 6.949 9.006 1.00 86.12 81 SER A N 1
ATOM 660 C CA . SER A 1 81 ? -5.309 5.647 9.061 1.00 86.12 81 SER A CA 1
ATOM 661 C C . SER A 1 81 ? -6.800 5.770 8.739 1.00 86.12 81 SER A C 1
ATOM 663 O O . SER A 1 81 ? -7.487 6.616 9.323 1.00 86.12 81 SER A O 1
ATOM 665 N N . PHE A 1 82 ? -7.319 4.863 7.924 1.00 90.56 82 PHE A N 1
ATOM 666 C CA . PHE A 1 82 ? -8.739 4.728 7.622 1.00 90.56 82 PHE A CA 1
ATOM 667 C C . PHE A 1 82 ? -9.483 4.047 8.774 1.00 90.56 82 PHE A C 1
ATOM 669 O O . PHE A 1 82 ? -8.923 3.228 9.507 1.00 90.56 82 PHE A O 1
ATOM 676 N N . ARG A 1 83 ? -10.758 4.405 8.948 1.00 91.38 83 ARG A N 1
ATOM 677 C CA . ARG A 1 83 ? -11.684 3.768 9.911 1.00 91.38 83 ARG A CA 1
ATOM 678 C C . ARG A 1 83 ? -12.695 2.849 9.241 1.00 91.38 83 ARG A C 1
ATOM 680 O O . ARG A 1 83 ? -13.501 2.240 9.940 1.00 91.38 83 ARG A O 1
ATOM 687 N N . ASP A 1 84 ? -12.659 2.809 7.921 1.00 91.44 84 ASP A N 1
ATOM 688 C CA . ASP A 1 84 ? -13.541 2.033 7.080 1.00 91.44 84 ASP A CA 1
ATOM 689 C C . ASP A 1 84 ? -12.678 1.260 6.067 1.00 91.44 84 ASP A C 1
ATOM 691 O O . ASP A 1 84 ? -11.752 1.850 5.495 1.00 91.44 84 ASP A O 1
ATOM 695 N N . PRO A 1 85 ? -12.900 -0.054 5.897 1.00 92.12 85 PRO A N 1
ATOM 696 C CA . PRO A 1 85 ? -12.115 -0.862 4.974 1.00 92.12 85 PRO A CA 1
ATOM 697 C C . PRO A 1 85 ? -12.405 -0.532 3.504 1.00 92.12 85 PRO A C 1
ATOM 699 O O . PRO A 1 85 ? -11.502 -0.678 2.684 1.00 92.12 85 PRO A O 1
ATOM 702 N N . GLU A 1 86 ? -13.609 -0.060 3.159 1.00 92.31 86 GLU A N 1
ATOM 703 C CA . GLU A 1 86 ? -13.973 0.310 1.784 1.00 92.31 86 GLU A CA 1
ATOM 704 C C . GLU A 1 86 ? -13.264 1.607 1.364 1.00 92.31 86 GLU A C 1
ATOM 706 O O . GLU A 1 86 ? -12.851 1.749 0.214 1.00 92.31 86 GLU A O 1
ATOM 711 N N . ASP A 1 87 ? -13.055 2.546 2.293 1.00 92.62 87 ASP A N 1
ATOM 712 C CA . ASP A 1 87 ? -12.236 3.742 2.040 1.00 92.62 87 ASP A CA 1
ATOM 713 C C . ASP A 1 87 ? -10.768 3.370 1.761 1.00 92.62 87 ASP A C 1
ATOM 715 O O . ASP A 1 87 ? -10.148 3.903 0.839 1.00 92.62 87 ASP A O 1
ATOM 719 N N . ALA A 1 88 ? -10.208 2.433 2.536 1.00 92.38 88 ALA A N 1
ATOM 720 C CA . ALA A 1 88 ? -8.848 1.942 2.317 1.00 92.38 88 ALA A CA 1
ATOM 721 C C . ALA A 1 88 ? -8.720 1.193 0.978 1.00 92.38 88 ALA A C 1
ATOM 723 O O . ALA A 1 88 ? -7.738 1.384 0.260 1.00 92.38 88 ALA A O 1
ATOM 724 N N . ALA A 1 89 ? -9.723 0.383 0.629 1.00 93.38 89 ALA A N 1
ATOM 725 C CA . ALA A 1 89 ? -9.785 -0.338 -0.638 1.00 93.38 89 ALA A CA 1
ATOM 726 C C . ALA A 1 89 ? -9.836 0.620 -1.837 1.00 93.38 89 ALA A C 1
ATOM 728 O O . ALA A 1 89 ? -9.013 0.498 -2.737 1.00 93.38 89 ALA A O 1
ATOM 729 N N . GLN A 1 90 ? -10.710 1.632 -1.809 1.00 92.38 90 GLN A N 1
ATOM 730 C CA . GLN A 1 90 ? -10.801 2.640 -2.875 1.00 92.38 90 GLN A CA 1
ATOM 731 C C . GLN A 1 90 ? -9.476 3.375 -3.096 1.00 92.38 90 GLN A C 1
ATOM 733 O O . GLN A 1 90 ? -9.078 3.629 -4.228 1.00 92.38 90 GLN A O 1
ATOM 738 N N . VAL A 1 91 ? -8.764 3.717 -2.020 1.00 92.31 91 VAL A N 1
ATOM 739 C CA . VAL A 1 91 ? -7.451 4.360 -2.143 1.00 92.31 91 VAL A CA 1
ATOM 740 C C . VAL A 1 91 ? -6.418 3.409 -2.744 1.00 92.31 91 VAL A C 1
ATOM 742 O O . VAL A 1 91 ? -5.623 3.831 -3.582 1.00 92.31 91 VAL A O 1
ATOM 745 N N . ALA A 1 92 ? -6.416 2.139 -2.336 1.00 92.38 92 ALA A N 1
ATOM 746 C CA . ALA A 1 92 ? -5.528 1.142 -2.920 1.00 92.38 92 ALA A CA 1
ATOM 747 C C . ALA A 1 92 ? -5.830 0.906 -4.409 1.00 92.38 92 ALA A C 1
ATOM 749 O O . ALA A 1 92 ? -4.892 0.808 -5.192 1.00 92.38 92 ALA A O 1
ATOM 750 N N . GLU A 1 93 ? -7.105 0.882 -4.799 1.00 93.12 93 GLU A N 1
ATOM 751 C CA . GLU A 1 93 ? -7.537 0.770 -6.195 1.00 93.12 93 GLU A CA 1
ATOM 752 C C . GLU A 1 93 ? -7.000 1.931 -7.034 1.00 93.12 93 GLU A C 1
ATOM 754 O O . GLU A 1 93 ? -6.290 1.693 -8.005 1.00 93.12 93 GLU A O 1
ATOM 759 N N . VAL A 1 94 ? -7.191 3.176 -6.583 1.00 92.12 94 VAL A N 1
ATOM 760 C CA . VAL A 1 94 ? -6.660 4.365 -7.275 1.00 92.12 94 VAL A CA 1
ATOM 761 C C . VAL A 1 94 ? -5.141 4.295 -7.441 1.00 92.12 94 VAL A 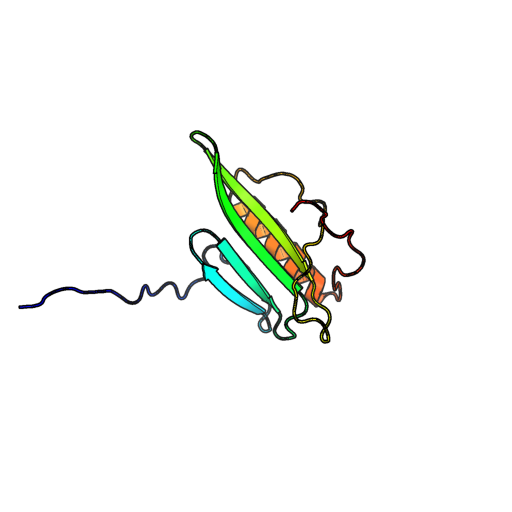C 1
ATOM 763 O O . VAL A 1 94 ? -4.611 4.685 -8.477 1.00 92.12 94 VAL A O 1
ATOM 766 N N . LEU A 1 95 ? -4.414 3.813 -6.431 1.00 91.62 95 LEU A N 1
ATOM 767 C CA . LEU A 1 95 ? -2.962 3.663 -6.531 1.00 91.62 95 LEU A CA 1
ATOM 768 C C . LEU A 1 95 ? -2.559 2.614 -7.565 1.00 91.62 95 LEU A C 1
ATOM 770 O O . LEU A 1 95 ? -1.596 2.828 -8.291 1.00 91.62 95 LEU A O 1
ATOM 774 N N . VAL A 1 96 ? -3.272 1.492 -7.613 1.00 92.19 96 VAL A N 1
ATOM 775 C CA . VAL A 1 96 ? -3.038 0.428 -8.589 1.00 92.19 96 VAL A CA 1
ATOM 776 C 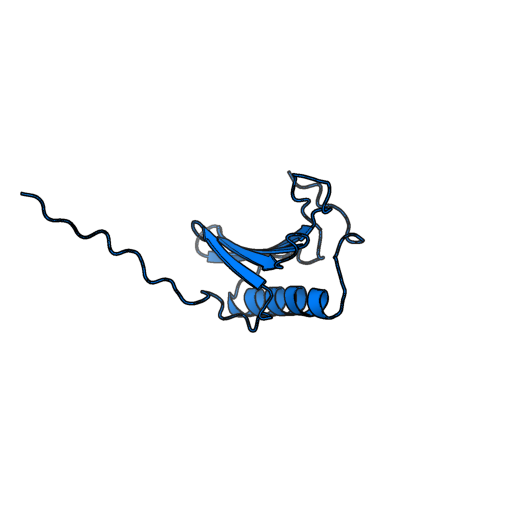C . VAL A 1 96 ? -3.352 0.922 -10.008 1.00 92.19 96 VAL A C 1
ATOM 778 O O . VAL A 1 96 ? -2.532 0.729 -10.904 1.00 92.19 96 VAL A O 1
ATOM 781 N N . GLU A 1 97 ? -4.478 1.613 -10.201 1.00 92.00 97 GLU A N 1
ATOM 782 C CA . GLU A 1 97 ? -4.870 2.215 -11.484 1.00 92.00 97 GLU A CA 1
ATOM 783 C C . GLU A 1 97 ? -3.853 3.268 -11.958 1.00 92.00 97 GLU A C 1
ATOM 785 O O . GLU A 1 97 ? -3.475 3.283 -13.127 1.00 92.00 97 GLU A O 1
ATOM 790 N N . SER A 1 98 ? -3.324 4.102 -11.055 1.00 90.69 98 SER A N 1
ATOM 791 C CA . SER A 1 98 ? -2.283 5.081 -11.400 1.00 90.69 98 SER A CA 1
ATOM 792 C C . SER A 1 98 ? -1.030 4.438 -12.006 1.00 90.69 98 SER A C 1
ATOM 794 O O . SER A 1 98 ? -0.393 5.045 -12.866 1.00 90.69 98 SER A O 1
ATOM 796 N N . VAL A 1 99 ? -0.675 3.212 -11.601 1.00 91.44 99 VAL A N 1
ATOM 797 C CA . VAL A 1 99 ? 0.457 2.488 -12.205 1.00 91.44 99 VAL A CA 1
ATOM 798 C C . VAL A 1 99 ? 0.142 2.051 -13.629 1.00 91.44 99 VAL A C 1
ATOM 800 O O . VAL A 1 99 ? 1.018 2.118 -14.490 1.00 91.44 99 VAL A O 1
ATOM 803 N N . GLU A 1 100 ? -1.101 1.654 -13.915 1.00 88.31 100 GLU A N 1
ATOM 804 C CA . GLU A 1 100 ? -1.522 1.390 -15.297 1.00 88.31 100 GLU A CA 1
ATOM 805 C C . GLU A 1 100 ? -1.457 2.645 -16.170 1.00 88.31 100 GLU A C 1
ATOM 807 O O . GLU A 1 100 ? -1.069 2.572 -17.338 1.00 88.31 100 GLU A O 1
ATOM 812 N N . ASP A 1 101 ? -1.786 3.800 -15.591 1.00 89.44 101 ASP A N 1
ATOM 813 C CA . ASP A 1 101 ? -1.663 5.105 -16.243 1.00 89.44 101 ASP A CA 1
ATOM 814 C C . ASP A 1 101 ? -0.197 5.572 -16.393 1.00 89.44 101 ASP A C 1
ATOM 816 O O . ASP A 1 101 ? 0.076 6.564 -17.080 1.00 89.44 101 ASP A O 1
ATOM 820 N N . GLY A 1 102 ? 0.757 4.829 -15.819 1.00 88.62 102 GLY A N 1
ATOM 821 C CA . GLY A 1 102 ? 2.198 5.015 -15.986 1.00 88.62 102 GLY A CA 1
ATOM 822 C C . GLY A 1 102 ? 2.912 5.701 -14.821 1.00 88.62 102 GLY A C 1
ATOM 823 O O . GLY A 1 102 ? 4.044 6.145 -15.008 1.00 88.62 102 GLY A O 1
ATOM 824 N N . ASP A 1 103 ? 2.283 5.814 -13.649 1.00 89.94 103 ASP A N 1
ATOM 825 C CA . ASP A 1 103 ? 2.932 6.304 -12.430 1.00 89.94 103 ASP A CA 1
ATOM 826 C C . ASP A 1 103 ? 3.726 5.176 -11.748 1.00 89.94 103 ASP A C 1
ATOM 828 O O . ASP A 1 103 ? 3.195 4.124 -11.407 1.00 89.94 103 ASP A O 1
ATOM 832 N N . ASP A 1 104 ? 5.021 5.378 -11.538 1.00 86.75 104 ASP A N 1
ATOM 833 C CA . ASP A 1 104 ? 5.887 4.421 -10.839 1.00 86.75 104 ASP A CA 1
ATOM 834 C C . ASP A 1 104 ? 6.153 4.812 -9.374 1.00 86.75 104 ASP A C 1
ATOM 836 O O . ASP A 1 104 ? 6.848 4.097 -8.647 1.00 86.75 104 ASP A O 1
ATOM 840 N N . PHE A 1 105 ? 5.603 5.946 -8.926 1.00 88.62 105 PHE A N 1
ATOM 841 C CA . PHE A 1 105 ? 5.735 6.514 -7.587 1.00 88.62 105 PHE A CA 1
ATOM 842 C C . PHE A 1 105 ? 7.178 6.738 -7.105 1.00 88.62 105 PHE A C 1
ATOM 844 O O . PHE A 1 105 ? 7.396 7.063 -5.929 1.00 88.62 105 PHE A O 1
ATOM 851 N N . THR A 1 106 ? 8.191 6.612 -7.970 1.00 86.38 106 THR A N 1
ATOM 852 C CA . THR A 1 106 ? 9.592 6.798 -7.570 1.00 86.38 106 THR A CA 1
ATOM 853 C C . THR A 1 106 ? 9.932 8.259 -7.280 1.00 86.38 106 THR A C 1
ATOM 855 O O . THR A 1 106 ? 10.912 8.540 -6.582 1.00 86.38 106 THR A O 1
ATOM 858 N N . GLU A 1 107 ? 9.092 9.192 -7.733 1.00 84.69 107 GLU A N 1
ATOM 859 C CA . GLU A 1 107 ? 9.183 10.619 -7.417 1.00 84.69 107 GLU A CA 1
ATOM 860 C C . GLU A 1 107 ? 8.597 10.972 -6.037 1.00 84.69 107 GLU A C 1
ATOM 862 O O . GLU A 1 107 ? 8.877 12.053 -5.507 1.00 84.69 107 GLU A O 1
ATOM 867 N N . LEU A 1 108 ? 7.816 10.075 -5.417 1.00 83.56 108 LEU A N 1
ATOM 868 C CA . LEU A 1 108 ? 7.277 10.307 -4.078 1.00 83.56 108 LEU A CA 1
ATOM 869 C C . LEU A 1 108 ? 8.401 10.327 -3.032 1.00 83.56 108 LEU A C 1
ATOM 871 O O . LEU A 1 108 ? 9.365 9.557 -3.133 1.00 83.56 108 LEU A O 1
ATOM 875 N N . PRO A 1 109 ? 8.292 11.163 -1.984 1.00 83.19 109 PRO A N 1
ATOM 876 C CA . PRO A 1 109 ? 9.285 11.175 -0.925 1.00 83.19 109 PRO A CA 1
ATOM 877 C C . PRO A 1 109 ? 9.371 9.804 -0.248 1.00 83.19 109 PRO A C 1
ATOM 879 O O . PRO A 1 109 ? 8.373 9.107 -0.057 1.00 83.19 109 PRO A O 1
A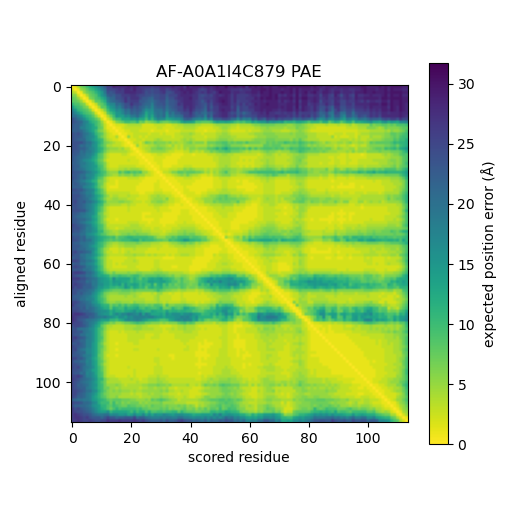TOM 882 N N . VAL A 1 110 ? 10.593 9.396 0.091 1.00 80.69 110 VAL A N 1
ATOM 883 C CA . VAL A 1 110 ? 10.827 8.154 0.830 1.00 80.69 110 VAL A CA 1
ATOM 884 C C . VAL A 1 110 ? 10.353 8.344 2.263 1.00 80.69 110 VAL A C 1
ATOM 886 O O . VAL A 1 110 ? 10.746 9.303 2.926 1.00 80.69 110 VAL A O 1
ATOM 889 N N . SER A 1 111 ? 9.550 7.404 2.755 1.00 77.19 111 SER A N 1
ATOM 890 C CA . SER A 1 111 ? 9.104 7.427 4.141 1.00 77.19 111 SER A CA 1
ATOM 891 C C . SER A 1 111 ? 10.272 7.083 5.059 1.00 77.19 111 SER A C 1
ATOM 893 O O . SER A 1 111 ? 10.747 5.950 5.095 1.00 77.19 111 SER A O 1
ATOM 895 N N . THR A 1 112 ? 10.749 8.071 5.816 1.00 67.50 112 THR A N 1
ATOM 896 C CA . THR A 1 112 ? 11.841 7.911 6.793 1.00 67.50 112 THR A CA 1
ATOM 897 C C . THR A 1 112 ? 11.377 7.300 8.120 1.00 67.50 112 THR A C 1
ATOM 899 O O . THR A 1 112 ? 12.156 7.234 9.073 1.00 67.50 112 THR A O 1
ATOM 902 N N . VAL A 1 113 ? 10.101 6.914 8.225 1.00 56.94 113 VAL A N 1
ATOM 903 C CA . VAL A 1 113 ? 9.529 6.325 9.439 1.00 56.94 113 VAL A CA 1
ATOM 904 C C . VAL A 1 113 ? 9.901 4.843 9.478 1.00 56.94 113 VAL A C 1
ATOM 906 O O . VAL A 1 113 ? 9.284 4.020 8.805 1.00 56.94 113 VAL A O 1
ATOM 909 N N . VAL A 1 114 ? 10.959 4.556 10.241 1.00 44.66 114 VAL A N 1
ATOM 910 C CA . VAL A 1 114 ? 11.473 3.215 10.572 1.00 44.66 114 VAL A CA 1
ATOM 911 C C . VAL A 1 114 ? 10.700 2.611 11.737 1.00 44.66 114 VAL A C 1
ATOM 913 O O . VAL A 1 114 ? 10.428 3.365 12.702 1.00 44.66 114 VAL A O 1
#

Sequence (114 aa):
MTHETDAAADATDDPYDLNRPNDWSYAVDDGRVVYENDDATVRVSITEFSRHLQVYWWVDVFTRDDTEETWTKREAGLGDSFRDPEDAAQVAEVLVESVEDGDDFTELPVSTVV

Secondary structure (DSSP, 8-state):
------------S-TT-----TTEEEEEETTEEEEEETTSSEEEEEEEEEETTEEEEEEEEEE--TT-SS-EEE--S--S-BSSHHHHHHHHHHHHHHHHTT---TTSPB----

Mean predicted aligned error: 8.01 Å

Nearest PDB structures (foldseek):
  8c0d-assembly2_F  TM=5.588E-01  e=8.332E-01  Homo sapiens
  6l7o-assembly1_V  TM=4.428E-01  e=1.645E+00  Thermosynechococcus vestitus BP-1
  3rpx-assembly1_A  TM=4.396E-01  e=3.249E+00  Homo sapiens
  6khi-assembly1_V  TM=4.274E-01  e=5.728E+00  Thermosynechococcus vestitus BP-1

pLDDT: mean 83.13, std 14.95, range [43.03, 95.06]

Solvent-accessible surface area (backbone atoms only — not comparable to full-atom values): 7014 Å² total; per-residue (Å²): 139,79,87,79,88,77,71,78,76,85,72,85,65,66,94,66,66,62,89,67,60,90,63,47,50,75,49,80,54,98,59,30,39,39,38,33,37,74,85,62,34,43,35,42,32,43,35,57,47,77,57,94,96,44,64,32,31,42,61,47,40,29,29,27,56,97,88,50,95,60,77,42,49,32,52,79,78,50,91,61,70,32,78,46,69,66,62,44,34,53,52,52,38,53,56,56,52,39,40,78,77,67,50,67,65,76,86,42,53,70,51,84,83,126

Radius of gyration: 15.81 Å; Cα contacts (8 Å, |Δi|>4): 177; chains: 1; bounding box: 32×53×38 Å

Organism: NCBI:txid553466